Protein AF-D9PWU9-F1 (afdb_monomer_lite)

Radius of gyration: 17.66 Å; chains: 1; bounding box: 44×15×47 Å

pLDDT: mean 77.6, std 7.93, range [48.12, 85.81]

Organism: Methanothermobacter marburgensis (strain ATCC BAA-927 / DSM 2133 / JCM 14651 / NBRC 100331 / OCM 82 / Marburg) (NCBI:txid79929)

Secondary structure (DSSP, 8-state):
-HHHHHHHHHHHHHHHHHHHHHHHHHHHHHH---TTS-HHHHHHHHHHHHHHHHHHHHHHHHHHHHHHIIIIIS--

Sequence (76 aa):
MAEDFGRYWVAGLIMAVAGGMLNTLTYIIGTWRPEQYPEWLLGILTGAIGITMFILVPWIYGRLVEFIYMRFIARS

Foldseek 3Di:
DVLLVVLVVVLVVVLVVVVVVLVVVLVCLVPDDDPPDDPVVSVVVSVVVVVVCVVVVVVVVVVSNVCSCVPRPPPD

Structure (mmCIF, N/CA/C/O backbone):
data_AF-D9PWU9-F1
#
_entry.id   AF-D9PWU9-F1
#
loop_
_atom_site.group_PDB
_atom_site.id
_atom_site.type_symbol
_atom_site.label_atom_id
_atom_site.label_alt_id
_atom_site.label_comp_id
_atom_site.label_asym_id
_atom_site.label_entity_id
_atom_site.label_seq_id
_atom_site.pdbx_PDB_ins_code
_atom_site.Cartn_x
_atom_site.Cartn_y
_atom_site.Cartn_z
_atom_site.occupancy
_atom_site.B_iso_or_equiv
_atom_site.auth_seq_id
_atom_site.auth_comp_id
_atom_site.auth_asym_id
_atom_site.auth_atom_id
_atom_site.pdbx_PDB_model_num
ATOM 1 N N . MET A 1 1 ? -22.064 3.176 23.226 1.00 51.62 1 MET A N 1
ATOM 2 C CA . MET A 1 1 ? -21.567 4.508 22.789 1.00 51.62 1 MET A CA 1
ATOM 3 C C . MET A 1 1 ? -20.049 4.635 22.909 1.00 51.62 1 MET A C 1
ATOM 5 O O . MET A 1 1 ? -19.415 4.750 21.871 1.00 51.62 1 MET A O 1
ATOM 9 N N . ALA A 1 2 ? -19.438 4.593 24.103 1.00 57.59 2 ALA A N 1
ATOM 10 C CA . ALA A 1 2 ? -17.972 4.710 24.230 1.00 57.59 2 ALA A CA 1
ATOM 11 C C . ALA A 1 2 ? -17.195 3.464 23.738 1.00 57.59 2 ALA A C 1
ATOM 13 O O . ALA A 1 2 ? -16.164 3.608 23.085 1.00 57.59 2 ALA A O 1
ATOM 14 N N . GLU A 1 3 ? -17.703 2.250 23.987 1.00 59.62 3 GLU A N 1
ATOM 15 C CA . GLU A 1 3 ? -17.085 1.002 23.492 1.00 59.62 3 GLU A CA 1
ATOM 16 C C . GLU A 1 3 ? -17.159 0.861 21.964 1.00 59.62 3 GLU A C 1
ATOM 18 O O . GLU A 1 3 ? -16.193 0.433 21.332 1.00 59.62 3 GLU A O 1
ATOM 23 N N . ASP A 1 4 ? -18.268 1.287 21.357 1.00 65.25 4 ASP A N 1
ATOM 24 C CA . ASP A 1 4 ? -18.438 1.274 19.901 1.00 65.25 4 ASP A CA 1
ATOM 25 C C . ASP A 1 4 ? -17.506 2.287 19.233 1.00 65.25 4 ASP A C 1
ATOM 27 O O . ASP A 1 4 ? -16.855 1.975 18.237 1.00 65.25 4 ASP A O 1
ATOM 31 N N . PHE A 1 5 ? -17.371 3.481 19.824 1.00 67.19 5 PHE A N 1
ATOM 32 C CA . PHE A 1 5 ? -16.468 4.520 19.331 1.00 67.19 5 PHE A CA 1
ATOM 33 C C . PHE A 1 5 ? -15.020 4.023 19.254 1.00 67.19 5 PHE A C 1
ATOM 35 O O . PHE A 1 5 ? -14.373 4.191 18.221 1.00 67.19 5 PHE A O 1
ATOM 42 N N . GLY A 1 6 ? -14.535 3.342 20.299 1.00 71.12 6 GLY A N 1
ATOM 43 C CA . GLY A 1 6 ? -13.194 2.753 20.305 1.00 71.12 6 GLY A CA 1
ATOM 44 C C . GLY A 1 6 ? -12.979 1.744 19.172 1.00 71.12 6 GLY A C 1
ATOM 45 O O . GLY A 1 6 ? -11.949 1.780 18.500 1.00 71.12 6 GLY A O 1
ATOM 46 N N . ARG A 1 7 ? -13.968 0.885 18.889 1.00 69.75 7 ARG A N 1
ATOM 47 C CA . ARG A 1 7 ? -13.885 -0.107 17.800 1.00 69.75 7 ARG A CA 1
ATOM 48 C C . ARG A 1 7 ? -13.871 0.536 16.415 1.00 69.75 7 ARG A C 1
ATOM 50 O O . ARG A 1 7 ? -13.035 0.162 15.591 1.00 69.75 7 ARG A O 1
ATOM 57 N N . TYR A 1 8 ? -14.741 1.514 16.164 1.00 74.94 8 TYR A N 1
ATOM 58 C CA . TYR A 1 8 ? -14.764 2.234 14.886 1.00 74.94 8 TYR A CA 1
ATOM 59 C C . TYR A 1 8 ? -13.486 3.049 14.659 1.00 74.94 8 TYR A C 1
ATOM 61 O O . TYR A 1 8 ? -12.988 3.113 13.535 1.00 74.94 8 TYR A O 1
ATOM 69 N N . TRP A 1 9 ? -12.912 3.617 15.721 1.00 79.31 9 TRP A N 1
ATOM 70 C CA . TRP A 1 9 ? -11.659 4.362 15.633 1.00 79.31 9 TRP A CA 1
ATOM 71 C C . TRP A 1 9 ? -10.472 3.449 15.300 1.00 79.31 9 TRP A C 1
ATOM 73 O O . TRP A 1 9 ? -9.675 3.765 14.419 1.00 79.31 9 TRP A O 1
ATOM 83 N N . VAL A 1 10 ? -10.394 2.269 15.929 1.00 79.25 10 VAL A N 1
ATOM 84 C CA . VAL A 1 10 ? -9.375 1.253 15.612 1.00 79.25 10 VAL A CA 1
ATOM 85 C C . VAL A 1 10 ? -9.534 0.733 14.179 1.00 79.25 10 VAL A C 1
ATOM 87 O O . VAL A 1 10 ? -8.545 0.627 13.459 1.00 79.25 10 VAL A O 1
ATOM 90 N N . ALA A 1 11 ? -10.764 0.473 13.728 1.00 77.81 11 ALA A N 1
ATOM 91 C CA . ALA A 1 11 ? -11.047 0.107 12.339 1.00 77.81 11 ALA A CA 1
ATOM 92 C C . ALA A 1 11 ? -10.567 1.184 11.346 1.00 77.81 11 ALA A C 1
ATOM 94 O O . ALA A 1 11 ? -9.900 0.866 10.360 1.00 77.81 11 ALA A O 1
ATOM 95 N N . GLY A 1 12 ? -10.844 2.460 11.636 1.00 79.06 12 GLY A N 1
ATOM 96 C CA . GLY A 1 12 ? -10.369 3.593 10.840 1.00 79.06 12 GLY A CA 1
ATOM 97 C C . GLY A 1 12 ? -8.843 3.716 10.819 1.00 79.06 12 GLY A C 1
ATOM 98 O O . GLY A 1 12 ? -8.261 3.921 9.754 1.00 79.06 12 GLY A O 1
ATOM 99 N N . LEU A 1 13 ? -8.181 3.515 11.963 1.00 83.94 13 LEU A N 1
ATOM 100 C CA . LEU A 1 13 ? -6.720 3.523 12.067 1.00 83.94 13 LEU A CA 1
ATOM 101 C C . LEU A 1 13 ? -6.089 2.424 11.198 1.00 83.94 13 LEU A C 1
ATOM 103 O O . LEU A 1 13 ? -5.139 2.691 10.465 1.00 83.94 13 LEU A O 1
ATOM 107 N N . ILE A 1 14 ? -6.639 1.206 11.231 1.00 81.69 14 ILE A N 1
ATOM 108 C CA . ILE A 1 14 ? -6.158 0.083 10.410 1.00 81.69 14 ILE A CA 1
ATOM 109 C C . ILE A 1 14 ? -6.289 0.416 8.918 1.00 81.69 14 ILE A C 1
ATOM 111 O O . ILE A 1 14 ? -5.348 0.193 8.156 1.00 81.69 14 ILE A O 1
ATOM 115 N N . MET A 1 15 ? -7.415 1.001 8.503 1.00 82.88 15 MET A N 1
ATOM 116 C CA . MET A 1 15 ? -7.626 1.421 7.114 1.00 82.88 15 MET A CA 1
ATOM 117 C C . MET A 1 15 ? -6.659 2.527 6.680 1.00 82.88 15 MET A C 1
ATOM 119 O O . MET A 1 15 ? -6.131 2.478 5.568 1.00 82.88 15 MET A O 1
ATOM 123 N N . ALA A 1 16 ? -6.391 3.500 7.555 1.00 82.31 16 ALA A N 1
ATOM 124 C CA . ALA A 1 16 ? -5.441 4.575 7.285 1.00 82.31 16 ALA A CA 1
ATOM 125 C C . ALA A 1 16 ? -4.005 4.046 7.133 1.00 82.31 16 ALA A C 1
ATOM 127 O O . ALA A 1 16 ? -3.307 4.424 6.191 1.00 82.31 16 ALA A O 1
ATOM 128 N N . VAL A 1 17 ? -3.581 3.122 8.004 1.00 85.31 17 VAL A N 1
ATOM 129 C CA . VAL A 1 17 ? -2.259 2.477 7.926 1.00 85.31 17 VAL A CA 1
ATOM 130 C C . VAL A 1 17 ? -2.134 1.628 6.661 1.00 85.31 17 VAL A C 1
ATOM 132 O O . VAL A 1 17 ? -1.148 1.757 5.935 1.00 85.31 17 VAL A O 1
ATOM 135 N N . ALA A 1 18 ? -3.139 0.802 6.356 1.00 81.69 18 ALA A N 1
ATOM 136 C CA . ALA A 1 18 ? -3.141 -0.031 5.155 1.00 81.69 18 ALA A CA 1
ATOM 137 C C . ALA A 1 18 ? -3.088 0.816 3.872 1.00 81.69 18 ALA A C 1
ATOM 139 O O . ALA A 1 18 ? -2.325 0.510 2.955 1.00 81.69 18 ALA A O 1
ATOM 140 N N . GLY A 1 19 ? -3.841 1.919 3.826 1.00 82.69 19 GLY A N 1
ATOM 141 C CA . GLY A 1 19 ? -3.808 2.835 2.689 1.00 82.69 19 GLY A CA 1
ATOM 142 C C . GLY A 1 19 ? -2.493 3.585 2.535 1.00 82.69 19 GLY A C 1
ATOM 143 O O . GLY A 1 19 ? -1.977 3.680 1.421 1.00 82.69 19 GLY A O 1
ATOM 144 N N . GLY A 1 20 ? -1.906 4.043 3.644 1.00 83.19 20 GLY A N 1
ATOM 145 C CA . GLY A 1 20 ? -0.566 4.627 3.644 1.00 83.19 20 GLY A CA 1
ATOM 146 C C . GLY A 1 20 ? 0.478 3.650 3.099 1.00 83.19 20 GLY A C 1
ATOM 147 O O . GLY A 1 20 ? 1.237 4.001 2.201 1.00 83.19 20 GLY A O 1
ATOM 148 N N . MET A 1 21 ? 0.449 2.397 3.560 1.00 84.12 21 MET A N 1
ATOM 149 C CA . MET A 1 21 ? 1.365 1.347 3.108 1.00 84.12 21 MET A CA 1
ATOM 150 C C . MET A 1 21 ? 1.241 1.066 1.604 1.00 84.12 21 MET A C 1
ATOM 152 O O . MET A 1 21 ? 2.254 0.976 0.910 1.00 84.12 21 MET A O 1
ATOM 156 N N . LEU A 1 22 ? 0.018 0.961 1.077 1.00 82.06 22 LEU A N 1
ATOM 157 C CA . LEU A 1 22 ? -0.207 0.738 -0.355 1.00 82.06 22 LEU A CA 1
ATOM 158 C C . LEU A 1 22 ? 0.269 1.919 -1.208 1.00 82.06 22 LEU A C 1
ATOM 160 O O . LEU A 1 22 ? 0.866 1.709 -2.267 1.00 82.06 22 LEU A O 1
ATOM 164 N N . ASN A 1 23 ? 0.065 3.149 -0.734 1.00 81.56 23 ASN A N 1
ATOM 165 C CA . ASN A 1 23 ? 0.574 4.346 -1.398 1.00 81.56 23 ASN A CA 1
ATOM 166 C C . ASN A 1 23 ? 2.112 4.342 -1.440 1.00 81.56 23 ASN A C 1
ATOM 168 O O . ASN A 1 23 ? 2.697 4.484 -2.513 1.00 81.56 23 ASN A O 1
ATOM 172 N N . THR A 1 24 ? 2.767 4.063 -0.308 1.00 83.56 24 THR A N 1
ATOM 173 C CA . THR A 1 24 ? 4.231 3.959 -0.231 1.00 83.56 24 THR A CA 1
ATOM 174 C C . THR A 1 24 ? 4.781 2.876 -1.158 1.00 83.56 24 THR A C 1
ATOM 176 O O . THR A 1 24 ? 5.741 3.129 -1.881 1.00 83.56 24 THR A O 1
ATOM 179 N N . LEU A 1 25 ? 4.167 1.689 -1.197 1.00 79.50 25 LEU A N 1
ATOM 180 C CA . LEU A 1 25 ? 4.586 0.615 -2.104 1.00 79.50 25 LEU A CA 1
ATOM 181 C C . LEU A 1 25 ? 4.451 1.020 -3.576 1.00 79.50 25 LEU A C 1
ATOM 183 O O . LEU A 1 25 ? 5.360 0.781 -4.368 1.00 79.50 25 LEU A O 1
ATOM 187 N N . THR A 1 26 ? 3.343 1.672 -3.929 1.00 78.06 26 THR A N 1
ATOM 188 C CA . THR A 1 26 ? 3.104 2.175 -5.290 1.00 78.06 26 THR A CA 1
ATOM 189 C C . THR A 1 26 ? 4.142 3.227 -5.676 1.00 78.06 26 THR A C 1
ATOM 191 O O . THR A 1 26 ? 4.681 3.191 -6.781 1.00 78.06 26 THR A O 1
ATOM 194 N N . TYR A 1 27 ? 4.477 4.129 -4.751 1.00 81.50 27 TYR A N 1
ATOM 195 C CA . TYR A 1 27 ? 5.507 5.143 -4.950 1.00 81.50 27 TYR A CA 1
ATOM 196 C C . TYR A 1 27 ? 6.897 4.527 -5.149 1.00 81.50 27 TYR A C 1
ATOM 198 O O . TYR A 1 27 ? 7.590 4.889 -6.100 1.00 81.50 27 TYR A O 1
ATOM 206 N N . ILE A 1 28 ? 7.294 3.571 -4.301 1.00 82.50 28 ILE A N 1
ATOM 207 C CA . ILE A 1 28 ? 8.582 2.869 -4.422 1.00 82.50 28 ILE A CA 1
ATOM 208 C C . ILE A 1 28 ? 8.692 2.202 -5.793 1.00 82.50 28 ILE A C 1
ATOM 210 O O . ILE A 1 28 ? 9.684 2.387 -6.485 1.00 82.50 28 ILE A O 1
ATOM 214 N N . ILE A 1 29 ? 7.659 1.478 -6.222 1.00 76.75 29 ILE A N 1
ATOM 215 C CA . ILE A 1 29 ? 7.653 0.801 -7.523 1.00 76.75 29 ILE A CA 1
ATOM 216 C C . ILE A 1 29 ? 7.697 1.810 -8.677 1.00 76.75 29 ILE A C 1
ATOM 218 O O . ILE A 1 29 ? 8.459 1.623 -9.620 1.00 76.75 29 ILE A O 1
ATOM 222 N N . GLY A 1 30 ? 6.922 2.895 -8.600 1.00 71.69 30 GLY A N 1
ATOM 223 C CA . GLY A 1 30 ? 6.888 3.926 -9.642 1.00 71.69 30 GLY A CA 1
ATOM 224 C C . GLY A 1 30 ? 8.184 4.735 -9.765 1.00 71.69 30 GLY A C 1
ATOM 225 O O . GLY A 1 30 ? 8.463 5.296 -10.825 1.00 71.69 30 GLY A O 1
ATOM 226 N N . THR A 1 31 ? 8.984 4.792 -8.698 1.00 77.50 31 THR A N 1
ATOM 227 C CA . THR A 1 31 ? 10.270 5.509 -8.661 1.00 77.50 31 THR A CA 1
ATOM 228 C C . THR A 1 31 ? 11.480 4.597 -8.832 1.00 77.50 31 THR A C 1
ATOM 230 O O . THR A 1 31 ? 12.578 5.089 -9.094 1.00 77.50 31 THR A O 1
ATOM 233 N N . TRP A 1 32 ? 11.300 3.278 -8.740 1.00 73.94 32 TRP A N 1
ATOM 234 C CA . TRP A 1 32 ? 12.374 2.313 -8.912 1.00 73.94 32 TRP A CA 1
ATOM 235 C C . TRP A 1 32 ? 12.850 2.290 -10.368 1.00 73.94 32 TRP A C 1
ATOM 237 O O . TRP A 1 32 ? 12.168 1.806 -11.270 1.00 73.94 32 TRP A O 1
ATOM 247 N N . ARG A 1 33 ? 14.046 2.839 -10.596 1.00 68.00 33 ARG A N 1
ATOM 248 C CA . ARG A 1 33 ? 14.723 2.856 -11.896 1.00 68.00 33 ARG A CA 1
ATOM 249 C C . ARG A 1 33 ? 16.120 2.265 -11.752 1.00 68.00 33 ARG A C 1
ATOM 251 O O . ARG A 1 33 ? 17.058 2.993 -11.441 1.00 68.00 33 ARG A O 1
ATOM 258 N N . PRO A 1 34 ? 16.282 0.951 -11.931 1.00 70.81 34 PRO A N 1
ATOM 259 C CA . PRO A 1 34 ? 17.606 0.359 -11.937 1.00 70.81 34 PRO A CA 1
ATOM 260 C C . PRO A 1 34 ? 18.330 0.763 -13.232 1.00 70.81 34 PRO A C 1
ATOM 262 O O . PRO A 1 34 ? 17.888 0.435 -14.330 1.00 70.81 34 PRO A O 1
ATOM 265 N N . GLU A 1 35 ? 19.461 1.457 -13.098 1.00 71.62 35 GLU A N 1
ATOM 266 C CA . GLU A 1 35 ? 20.274 1.987 -14.213 1.00 71.62 35 GLU A CA 1
ATOM 267 C C . GLU A 1 35 ? 20.791 0.903 -15.179 1.00 71.62 35 GLU A C 1
ATOM 269 O O . GLU A 1 35 ? 21.232 1.196 -16.285 1.00 71.62 35 GLU A O 1
ATOM 274 N N . GLN A 1 36 ? 20.729 -0.364 -14.770 1.00 74.06 36 GLN A N 1
ATOM 275 C CA . GLN A 1 36 ? 21.250 -1.508 -15.516 1.00 74.06 36 GLN A CA 1
ATOM 276 C C . GLN A 1 36 ? 20.259 -2.105 -16.529 1.00 74.06 36 GLN A C 1
ATOM 278 O O . GLN A 1 36 ? 20.640 -3.008 -17.274 1.00 74.06 36 GLN A O 1
ATOM 283 N N . TYR A 1 37 ? 19.002 -1.647 -16.570 1.00 75.25 37 TYR A N 1
ATOM 284 C CA . TYR A 1 37 ? 17.969 -2.246 -17.420 1.00 75.25 37 TYR A CA 1
ATOM 285 C C . TYR A 1 37 ? 17.591 -1.347 -18.606 1.00 75.25 37 TYR A C 1
ATOM 287 O O . TYR A 1 37 ? 17.478 -0.133 -18.446 1.00 75.25 37 TYR A O 1
ATOM 295 N N . PRO A 1 38 ? 17.328 -1.927 -19.794 1.00 84.44 38 PRO A N 1
ATOM 296 C CA . PRO A 1 38 ? 16.831 -1.171 -20.939 1.00 84.44 38 PRO A CA 1
ATOM 297 C C . PRO A 1 38 ? 15.487 -0.490 -20.638 1.00 84.44 38 PRO A C 1
ATOM 299 O O . PRO A 1 38 ? 14.578 -1.119 -20.090 1.00 84.44 38 PRO A O 1
ATOM 302 N N . GLU A 1 39 ? 15.318 0.765 -21.067 1.00 81.88 39 GLU A N 1
ATOM 303 C CA . GLU A 1 39 ? 14.117 1.571 -20.782 1.00 81.88 39 GLU A CA 1
ATOM 304 C C . GLU A 1 39 ? 12.808 0.919 -21.256 1.00 81.88 39 GLU A C 1
ATOM 306 O O . GLU A 1 39 ? 11.788 0.992 -20.574 1.00 81.88 39 GLU A O 1
ATOM 311 N N . TRP A 1 40 ? 12.830 0.229 -22.400 1.00 82.94 40 TRP A N 1
ATOM 312 C CA . TRP A 1 40 ? 11.652 -0.455 -22.942 1.00 82.94 40 TRP A CA 1
ATOM 313 C C . TRP A 1 40 ? 11.195 -1.625 -22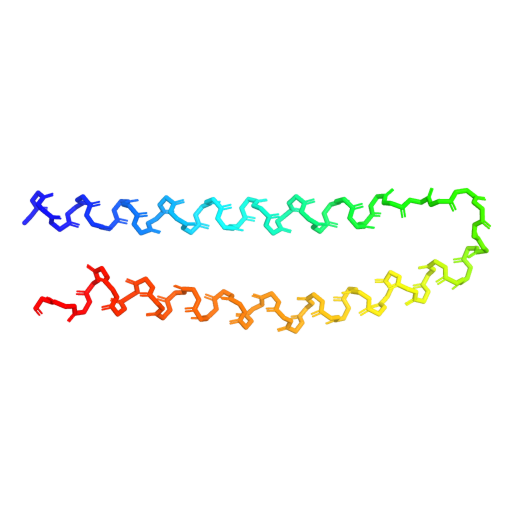.058 1.00 82.94 40 TRP A C 1
ATOM 315 O O . TRP A 1 40 ? 9.995 -1.861 -21.917 1.00 82.94 40 TRP A O 1
ATOM 325 N N . LEU A 1 41 ? 12.136 -2.332 -21.423 1.00 82.50 41 LEU A N 1
ATOM 326 C CA . LEU A 1 41 ? 11.841 -3.446 -20.523 1.00 82.50 41 LEU A CA 1
ATOM 327 C C . LEU A 1 41 ? 11.267 -2.927 -19.202 1.00 82.50 41 LEU A C 1
ATOM 329 O O . LEU A 1 41 ? 10.296 -3.483 -18.690 1.00 82.50 41 LEU A O 1
ATOM 333 N N . LEU A 1 42 ? 11.820 -1.820 -18.695 1.00 79.25 42 LEU A N 1
ATOM 334 C CA . LEU A 1 42 ? 11.270 -1.113 -17.541 1.00 79.25 42 LEU A CA 1
ATOM 335 C C . LEU A 1 42 ? 9.853 -0.607 -17.825 1.00 79.25 42 LEU A C 1
ATOM 337 O O . LEU A 1 42 ? 8.975 -0.788 -16.992 1.00 79.25 42 LEU A O 1
ATOM 341 N N . GLY A 1 43 ? 9.588 -0.059 -19.014 1.00 80.31 43 GLY A N 1
ATOM 342 C CA . GLY A 1 43 ? 8.244 0.366 -19.414 1.00 80.31 43 GLY A CA 1
ATOM 343 C C . GLY A 1 43 ? 7.215 -0.770 -19.380 1.00 80.31 43 GLY A C 1
ATOM 344 O O . GLY A 1 43 ? 6.122 -0.596 -18.838 1.00 80.31 43 GLY A O 1
ATOM 345 N N . ILE A 1 44 ? 7.575 -1.952 -19.894 1.00 85.81 44 ILE A N 1
ATOM 346 C CA . ILE A 1 44 ? 6.703 -3.139 -19.873 1.00 85.81 44 ILE A CA 1
ATOM 347 C C . ILE A 1 44 ? 6.486 -3.639 -18.441 1.00 85.81 44 ILE A C 1
ATOM 349 O O . ILE A 1 44 ? 5.350 -3.924 -18.065 1.00 85.81 44 ILE A O 1
ATOM 353 N N . LEU A 1 45 ? 7.546 -3.724 -17.631 1.00 82.19 45 LEU A N 1
ATOM 354 C CA . LEU A 1 45 ? 7.451 -4.170 -16.238 1.00 82.19 45 LEU A CA 1
ATOM 355 C C . LEU A 1 45 ? 6.598 -3.218 -15.400 1.00 82.19 45 LEU A C 1
ATOM 357 O O . LEU A 1 45 ? 5.686 -3.667 -14.710 1.00 82.19 45 LEU A O 1
ATOM 361 N N . THR A 1 46 ? 6.828 -1.911 -15.503 1.00 80.31 46 THR A N 1
ATOM 362 C CA . THR A 1 46 ? 6.033 -0.902 -14.795 1.00 80.31 46 THR A CA 1
ATOM 363 C C . THR A 1 46 ? 4.578 -0.920 -15.262 1.00 80.31 46 THR A C 1
ATOM 365 O O . THR A 1 46 ? 3.675 -0.826 -14.434 1.00 80.31 46 THR A O 1
ATOM 368 N N . GLY A 1 47 ? 4.325 -1.121 -16.561 1.00 82.19 47 GLY A N 1
ATOM 369 C CA . GLY A 1 47 ? 2.974 -1.304 -17.096 1.00 82.19 47 GLY A CA 1
ATOM 370 C C . GLY A 1 47 ? 2.279 -2.552 -16.543 1.00 82.19 47 GLY A C 1
ATOM 371 O O . GLY A 1 47 ? 1.148 -2.471 -16.063 1.00 82.19 47 GLY A O 1
ATOM 372 N N . ALA A 1 48 ? 2.964 -3.698 -16.538 1.00 85.25 48 ALA A N 1
ATOM 373 C CA . ALA A 1 48 ? 2.438 -4.954 -16.005 1.00 85.25 48 ALA A CA 1
ATOM 374 C C . ALA A 1 48 ? 2.169 -4.873 -14.494 1.00 85.25 48 ALA A C 1
ATOM 376 O O . ALA A 1 48 ? 1.115 -5.315 -14.027 1.00 85.25 48 ALA A O 1
ATOM 377 N N . ILE A 1 49 ? 3.080 -4.263 -13.730 1.00 83.31 49 ILE A N 1
ATOM 378 C CA . ILE A 1 49 ? 2.894 -4.033 -12.295 1.00 83.31 49 ILE A CA 1
ATOM 379 C C . ILE A 1 49 ? 1.741 -3.053 -12.060 1.00 83.31 49 ILE A C 1
ATOM 381 O O . ILE A 1 49 ? 0.904 -3.314 -11.203 1.00 83.31 49 ILE A O 1
ATOM 385 N N . GLY A 1 50 ? 1.628 -1.983 -12.851 1.00 80.56 50 GLY A N 1
ATOM 386 C CA . GLY A 1 50 ? 0.526 -1.024 -12.766 1.00 80.56 50 GLY A CA 1
ATOM 387 C C . GLY A 1 50 ? -0.845 -1.672 -12.983 1.00 80.56 50 GLY A C 1
ATOM 388 O O . GLY A 1 50 ? -1.751 -1.472 -12.176 1.00 80.56 50 GLY A O 1
ATOM 389 N N . ILE A 1 51 ? -0.986 -2.516 -14.012 1.00 84.94 51 ILE A N 1
ATOM 390 C CA . ILE A 1 51 ? -2.218 -3.289 -14.263 1.00 84.94 51 ILE A CA 1
ATOM 391 C C . ILE A 1 51 ? -2.504 -4.244 -13.099 1.00 84.94 51 ILE A C 1
ATOM 393 O O . ILE A 1 51 ? -3.634 -4.336 -12.617 1.00 84.94 51 ILE A O 1
ATOM 397 N N . THR A 1 52 ? -1.469 -4.927 -12.613 1.00 83.50 52 THR A N 1
ATOM 398 C CA . THR A 1 52 ? -1.582 -5.854 -11.482 1.00 83.50 52 THR A CA 1
ATOM 399 C C . THR A 1 52 ? -2.044 -5.125 -10.219 1.00 83.50 52 THR A C 1
ATOM 401 O O . THR A 1 52 ? -2.958 -5.589 -9.542 1.00 83.50 52 THR A O 1
ATOM 404 N N . MET A 1 53 ? -1.485 -3.949 -9.928 1.00 79.12 53 MET A N 1
ATOM 405 C CA . MET A 1 53 ? -1.902 -3.102 -8.811 1.00 79.12 53 MET A CA 1
ATOM 406 C C . MET A 1 53 ? -3.334 -2.599 -8.988 1.00 79.12 53 MET A C 1
ATOM 408 O O . MET A 1 53 ? -4.100 -2.631 -8.031 1.00 79.12 53 MET A O 1
ATOM 412 N N . PHE A 1 54 ?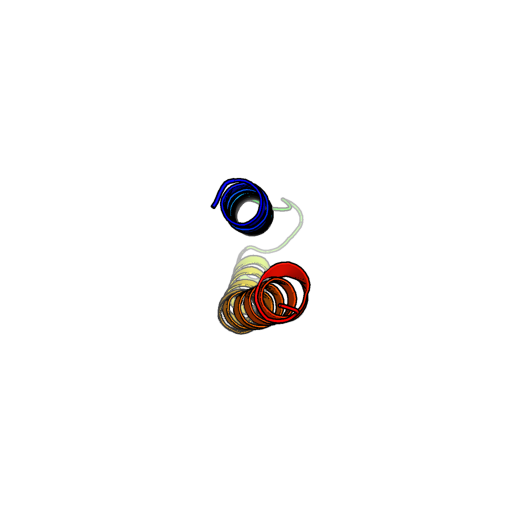 -3.736 -2.211 -10.199 1.00 78.81 54 PHE A N 1
ATOM 413 C CA . PHE A 1 54 ? -5.099 -1.751 -10.471 1.00 78.81 54 PHE A CA 1
ATOM 414 C C . PHE A 1 54 ? -6.160 -2.816 -10.157 1.00 78.81 54 PHE A C 1
ATOM 416 O O . PHE A 1 54 ? -7.245 -2.487 -9.687 1.00 78.81 54 PHE A O 1
ATOM 423 N N . ILE A 1 55 ? -5.840 -4.094 -10.370 1.00 82.12 55 ILE A N 1
ATOM 424 C CA . ILE A 1 55 ? -6.744 -5.213 -10.074 1.00 82.1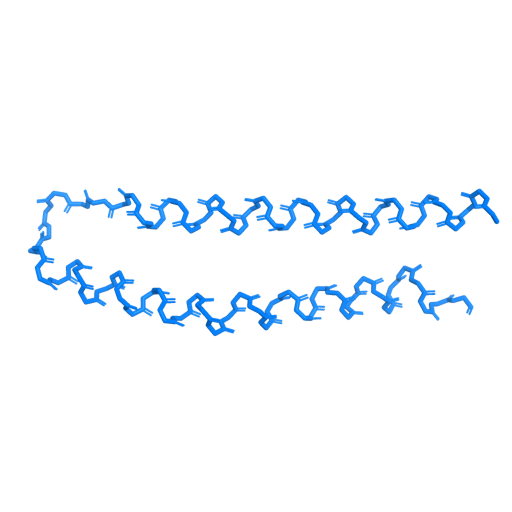2 55 ILE A CA 1
ATOM 425 C C . ILE A 1 55 ? -6.63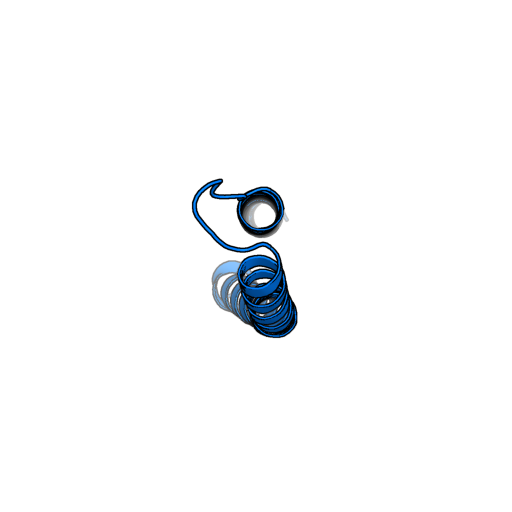9 -5.637 -8.602 1.00 82.12 55 ILE A C 1
ATOM 427 O O . ILE A 1 55 ? -7.653 -5.817 -7.925 1.00 82.12 55 ILE A O 1
ATOM 431 N N . LEU A 1 56 ? -5.416 -5.806 -8.091 1.00 80.00 56 LEU A N 1
ATOM 432 C CA . LEU A 1 56 ? -5.189 -6.368 -6.760 1.00 80.00 56 LEU A CA 1
ATOM 433 C C . LEU A 1 56 ? -5.481 -5.378 -5.635 1.00 80.00 56 LEU A C 1
ATOM 435 O O . LEU A 1 56 ? -5.977 -5.798 -4.593 1.00 80.00 56 LEU A O 1
ATOM 439 N N . VAL A 1 57 ? -5.210 -4.082 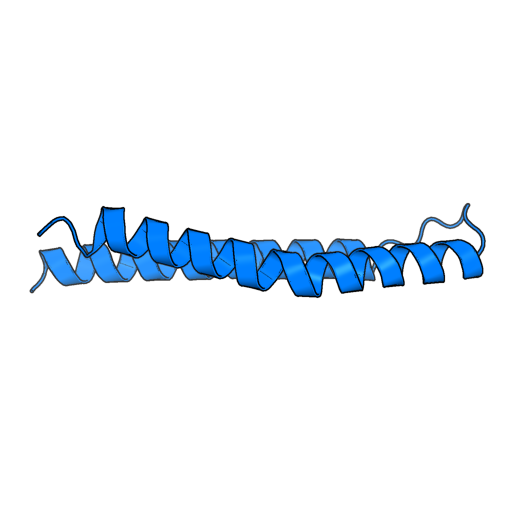-5.816 1.00 79.44 57 VAL A N 1
ATOM 440 C CA . VAL A 1 57 ? -5.402 -3.081 -4.755 1.00 79.44 57 VAL A CA 1
ATOM 441 C C . VAL A 1 57 ? -6.875 -2.985 -4.336 1.00 79.44 57 VAL A C 1
ATOM 443 O O . VAL A 1 57 ? -7.138 -3.166 -3.146 1.00 79.44 57 VAL A O 1
ATOM 446 N N . PRO A 1 58 ? -7.857 -2.801 -5.244 1.00 79.94 58 PRO A N 1
ATOM 447 C CA . PRO A 1 58 ? -9.272 -2.798 -4.866 1.00 79.94 58 PRO A CA 1
ATOM 448 C C . PRO A 1 58 ? -9.724 -4.111 -4.221 1.00 79.94 58 PRO A C 1
ATOM 450 O O . PRO A 1 58 ? -10.498 -4.096 -3.265 1.00 79.94 58 PRO A O 1
ATOM 453 N N . TRP A 1 59 ? -9.217 -5.250 -4.704 1.00 81.50 59 TRP A N 1
ATOM 454 C CA . TRP A 1 59 ? -9.549 -6.563 -4.151 1.00 81.50 59 TRP A CA 1
ATOM 455 C C . TRP A 1 59 ? -9.031 -6.742 -2.715 1.00 81.50 59 TRP A C 1
ATOM 457 O O . TRP A 1 59 ? -9.792 -7.150 -1.833 1.00 81.50 59 TRP A O 1
ATOM 467 N N . ILE A 1 60 ? -7.767 -6.383 -2.460 1.00 82.94 60 ILE A N 1
ATOM 468 C CA . ILE A 1 60 ? -7.157 -6.395 -1.121 1.00 82.94 60 ILE A CA 1
ATOM 469 C C . ILE A 1 60 ? -7.941 -5.474 -0.185 1.00 82.94 60 ILE A C 1
ATOM 471 O O . ILE A 1 60 ? -8.284 -5.882 0.924 1.00 82.94 60 ILE A O 1
ATOM 475 N N . TYR A 1 61 ? -8.281 -4.266 -0.647 1.00 78.50 61 TYR A N 1
ATOM 476 C CA . TYR A 1 61 ? -9.104 -3.321 0.107 1.00 78.50 61 TYR A CA 1
ATOM 477 C C . TYR A 1 61 ? -10.469 -3.905 0.474 1.00 78.50 61 TYR A C 1
ATOM 479 O O . TYR A 1 61 ? -10.866 -3.830 1.634 1.00 78.50 61 TYR A O 1
ATOM 487 N N . GLY A 1 62 ? -11.168 -4.529 -0.479 1.00 81.81 62 GLY A N 1
ATOM 488 C CA . GLY A 1 62 ? -12.465 -5.160 -0.229 1.00 81.81 62 GLY A CA 1
ATOM 489 C C . GLY A 1 62 ? -12.389 -6.248 0.845 1.00 81.81 62 GLY A C 1
ATOM 490 O O . GLY A 1 62 ? -13.195 -6.256 1.774 1.00 81.81 62 GLY A O 1
ATOM 491 N N . ARG A 1 63 ? -11.368 -7.112 0.780 1.00 84.50 63 ARG A N 1
ATOM 492 C CA . ARG A 1 63 ? -11.132 -8.164 1.785 1.00 84.50 63 ARG A CA 1
ATOM 493 C C . ARG A 1 63 ? -10.758 -7.606 3.156 1.00 84.50 63 ARG A C 1
ATOM 495 O O . ARG A 1 63 ? -11.202 -8.141 4.169 1.00 84.50 63 ARG A O 1
ATOM 502 N N . LEU A 1 64 ? -9.965 -6.537 3.201 1.00 81.75 64 LEU A N 1
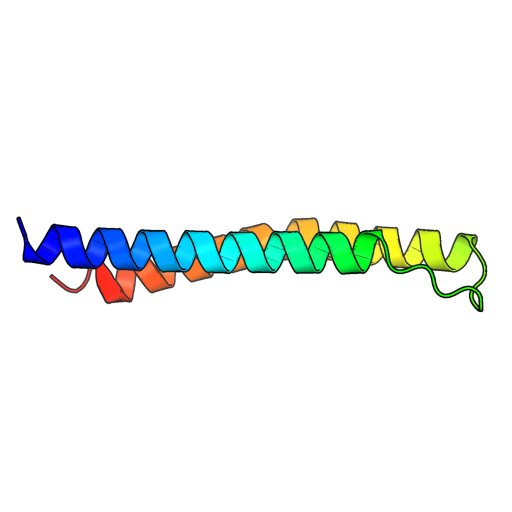ATOM 503 C CA . LEU A 1 64 ? -9.607 -5.845 4.443 1.00 81.75 64 LEU A CA 1
ATOM 504 C C . LEU A 1 64 ? -10.834 -5.228 5.113 1.00 81.75 64 LEU A C 1
ATOM 506 O O . LEU A 1 64 ? -11.022 -5.405 6.315 1.00 81.75 64 LEU A O 1
ATOM 510 N N . VAL A 1 65 ? -11.691 -4.560 4.340 1.00 82.44 65 VAL A N 1
ATOM 511 C CA . VAL A 1 65 ? -12.943 -3.983 4.846 1.00 82.44 65 VAL A CA 1
ATOM 512 C C . VAL A 1 65 ? -13.874 -5.078 5.358 1.00 82.44 65 VAL A C 1
ATOM 514 O O . VAL A 1 65 ? -14.393 -4.956 6.465 1.00 82.44 65 VAL A O 1
ATOM 517 N N . GLU A 1 66 ? -14.042 -6.170 4.609 1.00 84.25 66 GLU A N 1
ATOM 518 C CA . GLU A 1 66 ? -14.846 -7.324 5.028 1.00 84.25 66 GLU A CA 1
ATOM 519 C C . GLU A 1 66 ? -14.316 -7.937 6.335 1.00 84.25 66 GLU A C 1
ATOM 521 O O . GLU A 1 66 ? -15.082 -8.182 7.269 1.00 84.25 66 GLU A O 1
ATOM 526 N N . PHE A 1 67 ? -12.995 -8.118 6.445 1.00 83.88 67 PHE A N 1
ATOM 527 C CA . PHE A 1 67 ? -12.350 -8.609 7.660 1.00 83.88 67 PHE A CA 1
ATOM 528 C C . PHE A 1 67 ? -12.592 -7.678 8.850 1.00 83.88 67 PHE A C 1
ATOM 530 O O . PHE A 1 67 ? -12.973 -8.139 9.928 1.00 83.88 67 PHE A O 1
ATOM 537 N N . ILE A 1 68 ? -12.399 -6.370 8.663 1.00 80.75 68 ILE A N 1
ATOM 538 C CA . ILE A 1 68 ? -12.610 -5.375 9.716 1.00 80.75 68 ILE A CA 1
ATOM 539 C C . ILE A 1 68 ? -14.076 -5.371 10.152 1.00 80.75 68 ILE A C 1
ATOM 541 O O . ILE A 1 68 ? -14.363 -5.403 11.350 1.00 80.75 68 ILE A O 1
ATOM 545 N N . TYR A 1 69 ? -15.000 -5.405 9.194 1.00 79.62 69 TYR A N 1
ATOM 546 C CA . TYR A 1 69 ? -16.428 -5.448 9.466 1.00 79.62 69 TYR A CA 1
ATOM 547 C C . TYR A 1 69 ? -16.800 -6.698 10.269 1.00 79.62 69 TYR A C 1
ATOM 549 O O . TYR A 1 69 ? -17.348 -6.586 11.361 1.00 79.62 69 TYR A O 1
ATOM 557 N N . MET A 1 70 ? -16.416 -7.888 9.807 1.00 81.75 70 MET A N 1
ATOM 558 C CA . MET A 1 70 ? -16.710 -9.154 10.489 1.00 81.75 70 MET A CA 1
ATOM 559 C C . MET A 1 70 ? -16.075 -9.253 11.882 1.00 81.75 70 MET A C 1
ATOM 561 O O . MET A 1 70 ? -16.650 -9.846 12.797 1.00 81.75 70 MET A O 1
ATOM 565 N N . ARG A 1 71 ? -14.868 -8.705 12.057 1.00 77.38 71 ARG A N 1
ATOM 566 C CA . ARG A 1 71 ? -14.090 -8.864 13.291 1.00 77.38 71 ARG A CA 1
ATOM 567 C C . ARG A 1 71 ? -14.431 -7.827 14.354 1.00 77.38 71 ARG A C 1
ATOM 569 O O . ARG A 1 71 ? -14.421 -8.174 15.534 1.00 77.38 71 ARG A O 1
ATOM 576 N N . PHE A 1 72 ? -14.716 -6.591 13.949 1.00 71.06 72 PHE A N 1
ATOM 577 C CA . PHE A 1 72 ? -14.867 -5.463 14.869 1.00 71.06 72 PHE A CA 1
ATOM 578 C C . PHE A 1 72 ? -16.281 -4.879 14.898 1.00 71.06 72 PHE A C 1
ATOM 580 O O . PHE A 1 72 ? -16.649 -4.308 15.922 1.00 71.06 72 PHE A O 1
ATOM 587 N N . ILE A 1 73 ? -17.071 -5.040 13.829 1.00 69.12 73 ILE A N 1
ATOM 588 C CA . ILE A 1 73 ? -18.399 -4.419 13.704 1.00 69.12 73 ILE A CA 1
ATOM 589 C C . ILE A 1 73 ? -19.525 -5.453 13.864 1.00 69.12 73 ILE A C 1
ATOM 591 O O . ILE A 1 73 ? -20.422 -5.234 14.660 1.00 69.12 73 ILE A O 1
ATOM 595 N N . ALA A 1 74 ? -19.476 -6.593 13.168 1.00 65.38 74 ALA A N 1
ATOM 596 C CA . ALA A 1 74 ? -20.597 -7.540 13.080 1.00 65.38 74 ALA A CA 1
ATOM 597 C C . ALA A 1 74 ? -20.706 -8.550 14.239 1.00 65.38 74 ALA A C 1
ATOM 599 O O . ALA A 1 74 ? -21.716 -9.231 14.362 1.00 65.38 74 ALA A O 1
ATOM 600 N N . ARG A 1 75 ? -19.678 -8.697 15.084 1.00 55.28 75 ARG A N 1
ATOM 601 C CA . ARG A 1 75 ? -19.681 -9.626 16.239 1.00 55.28 75 ARG A CA 1
ATOM 602 C C . ARG A 1 75 ? -20.431 -9.086 17.477 1.00 55.28 75 ARG A C 1
ATOM 604 O O . ARG A 1 75 ? -20.088 -9.459 18.598 1.00 55.28 75 ARG A O 1
ATOM 611 N N . SER A 1 76 ? -21.403 -8.200 17.282 1.00 48.12 76 SER A N 1
ATOM 612 C CA . SER A 1 76 ? -22.271 -7.622 18.319 1.00 48.12 76 SER A CA 1
ATOM 613 C C . SER A 1 76 ? -23.691 -8.152 18.194 1.00 48.12 76 SER A C 1
ATOM 615 O O . SER A 1 76 ? -24.262 -7.947 17.100 1.00 48.12 76 SER A O 1
#